Protein AF-A0A170X766-F1 (afdb_monomer)

Mean predicted aligned error: 10.43 Å

InterPro domains:
  IPR000906 ZU5 domain [PF00791] (63-139)
  IPR000906 ZU5 domain [PS51145] (58-171)
  IPR051165 Multifunctional Ankyrin Repeat Domain-Containing Protein [PTHR24123] (40-170)

pLDDT: mean 82.32, std 14.94, range [45.78, 98.25]

Organism: Triatoma infestans (NCBI:txid30076)

Foldseek 3Di:
DPPPDDDDDDDPDDPVVVVVVVVVPDPDVVVVVCVVDPDDDDDDPDDDPDDDDDDDFDKFKDWAALCWDKTADPVDRQKIKTGHHQQHHGTDIKIKTWAQDDLVVCCVPPNQPDFDWTDIDIPPFPDHTPDDMDTGTDFGDGPDPPPPPPPPDPRVPDDDDDDRDGDPPDD

Structure (mmCIF, N/CA/C/O backbone):
data_AF-A0A170X766-F1
#
_entry.id   AF-A0A170X766-F1
#
loop_
_atom_site.group_PDB
_atom_site.id
_atom_site.type_symbol
_atom_site.label_atom_id
_atom_site.label_alt_id
_atom_site.label_comp_id
_atom_site.label_asym_id
_atom_site.label_entity_id
_atom_site.label_seq_id
_atom_site.pdbx_PDB_ins_code
_atom_site.Cartn_x
_atom_site.Cartn_y
_atom_site.Cartn_z
_atom_site.occupancy
_atom_site.B_iso_or_equiv
_atom_site.auth_seq_id
_atom_site.auth_comp_id
_atom_site.auth_asym_id
_atom_site.auth_atom_id
_atom_site.pdbx_PDB_model_num
ATOM 1 N N . ASP A 1 1 ? -11.999 -9.476 24.852 1.00 59.66 1 ASP A N 1
ATOM 2 C CA . ASP A 1 1 ? -12.001 -10.336 26.057 1.00 59.66 1 ASP A CA 1
ATOM 3 C C . ASP A 1 1 ? -13.094 -11.406 26.089 1.00 59.66 1 ASP A C 1
ATOM 5 O O . ASP A 1 1 ? -13.309 -12.000 27.130 1.00 59.66 1 ASP A O 1
ATOM 9 N N . ASN A 1 2 ? -13.778 -11.687 24.970 1.00 75.75 2 ASN A N 1
ATOM 10 C CA . ASN A 1 2 ? -14.837 -12.708 24.891 1.00 75.75 2 ASN A CA 1
ATOM 11 C C . ASN A 1 2 ? -14.877 -13.442 23.528 1.00 75.75 2 ASN A C 1
ATOM 13 O O . ASN A 1 2 ? -15.880 -14.056 23.178 1.00 75.75 2 ASN A O 1
ATOM 17 N N . GLY A 1 3 ? -13.832 -13.300 22.703 1.00 80.88 3 GLY A N 1
ATOM 18 C CA . GLY A 1 3 ? -13.751 -13.909 21.368 1.00 80.88 3 GLY A CA 1
ATOM 19 C C . GLY A 1 3 ? -14.600 -13.263 20.257 1.00 80.88 3 GLY A C 1
ATOM 20 O O . GLY A 1 3 ? -14.488 -13.692 19.110 1.00 80.88 3 GLY A O 1
ATOM 21 N N . THR A 1 4 ? -15.409 -12.227 20.527 1.00 86.50 4 THR A N 1
ATOM 22 C CA . THR A 1 4 ? -16.295 -11.619 19.503 1.00 86.50 4 THR A CA 1
ATOM 23 C C . THR A 1 4 ? -15.698 -10.402 18.796 1.00 86.50 4 THR A C 1
ATOM 25 O O . THR A 1 4 ? -16.155 -10.023 17.720 1.00 86.50 4 THR A O 1
ATOM 28 N N . THR A 1 5 ? -14.686 -9.765 19.386 1.00 85.00 5 THR A N 1
ATOM 29 C CA . THR A 1 5 ? -14.006 -8.595 18.814 1.00 85.00 5 THR A CA 1
ATOM 30 C C . THR A 1 5 ? -12.501 -8.794 18.826 1.00 85.00 5 THR A C 1
ATOM 32 O O . THR A 1 5 ? -11.930 -9.068 19.881 1.00 85.00 5 THR A O 1
ATOM 35 N N . TRP A 1 6 ? -11.866 -8.580 17.677 1.00 84.94 6 TRP A N 1
ATOM 36 C CA . TRP A 1 6 ? -10.418 -8.658 17.512 1.00 84.94 6 TRP A CA 1
ATOM 37 C C . TRP A 1 6 ? -9.839 -7.255 17.352 1.00 84.94 6 TRP A C 1
ATOM 39 O O . TRP A 1 6 ? -10.371 -6.436 16.598 1.00 84.94 6 TRP A O 1
ATOM 49 N N . LYS A 1 7 ? -8.756 -6.976 18.071 1.00 84.88 7 LYS A N 1
ATOM 50 C CA . LYS A 1 7 ? -7.985 -5.734 17.975 1.00 84.88 7 LYS A CA 1
ATOM 51 C C . LYS A 1 7 ? -6.509 -6.092 17.856 1.00 84.88 7 LYS A C 1
ATOM 53 O O . LYS A 1 7 ? -6.100 -7.176 18.258 1.00 84.88 7 LYS A O 1
ATOM 58 N N . GLU A 1 8 ? -5.738 -5.195 17.260 1.00 84.31 8 GLU A N 1
ATOM 59 C CA . GLU A 1 8 ? -4.286 -5.337 17.204 1.00 84.31 8 GLU A CA 1
ATOM 60 C C . GLU A 1 8 ? -3.705 -5.198 18.613 1.00 84.31 8 GLU A C 1
ATOM 62 O O . GLU A 1 8 ? -4.111 -4.308 19.361 1.00 84.31 8 GLU A O 1
ATOM 67 N N . HIS A 1 9 ? -2.801 -6.109 18.974 1.00 85.25 9 HIS A N 1
ATOM 68 C CA . HIS A 1 9 ? -2.086 -6.070 20.245 1.00 85.25 9 HIS A CA 1
ATOM 69 C C . HIS A 1 9 ? -0.962 -5.035 20.149 1.00 85.25 9 HIS A C 1
ATOM 71 O O . HIS A 1 9 ? -0.004 -5.239 19.403 1.00 85.25 9 HIS A O 1
ATOM 77 N N . CYS A 1 10 ? -1.096 -3.926 20.876 1.00 75.00 10 CYS A N 1
ATOM 78 C CA . CYS A 1 10 ? -0.093 -2.866 20.949 1.00 75.00 10 CYS A CA 1
ATOM 79 C C . CYS A 1 10 ? 0.483 -2.808 22.364 1.00 75.00 10 CYS A C 1
ATOM 81 O O . CYS A 1 10 ? -0.270 -2.715 23.329 1.00 75.00 10 CYS A O 1
ATOM 83 N N . LEU A 1 11 ? 1.809 -2.808 22.476 1.00 73.81 11 LEU A N 1
ATOM 84 C CA . LEU A 1 11 ? 2.491 -2.436 23.712 1.00 73.81 11 LEU A CA 1
ATOM 85 C C . LEU A 1 11 ? 2.699 -0.924 23.713 1.00 73.81 11 LEU A C 1
ATOM 87 O O . LEU A 1 11 ? 3.259 -0.386 22.759 1.00 73.81 11 LEU A O 1
ATOM 91 N N . GLU A 1 12 ? 2.257 -0.247 24.770 1.00 65.50 12 GLU A N 1
ATOM 92 C CA . GLU A 1 12 ? 2.516 1.190 24.944 1.00 65.50 12 GLU A CA 1
ATOM 93 C C . GLU A 1 12 ? 3.942 1.479 25.449 1.00 65.50 12 GLU A C 1
ATOM 95 O O . GLU A 1 12 ? 4.387 2.625 25.448 1.00 65.50 12 GLU A O 1
ATOM 100 N N . GLU A 1 13 ? 4.689 0.447 25.848 1.00 64.81 13 GLU A N 1
ATOM 101 C CA . GLU A 1 13 ? 6.069 0.591 26.304 1.00 64.81 13 GLU A CA 1
ATOM 102 C C . GLU A 1 13 ? 7.047 0.824 25.145 1.00 64.81 13 GLU A C 1
ATOM 104 O O . GLU A 1 13 ? 6.920 0.268 24.052 1.00 64.81 13 GLU A O 1
ATOM 109 N N . SER A 1 14 ? 8.073 1.643 25.394 1.00 62.59 14 SER A N 1
ATOM 110 C CA . SER A 1 14 ? 9.121 1.898 24.404 1.00 62.59 14 SER A CA 1
ATOM 111 C C . SER A 1 14 ? 9.835 0.599 24.007 1.00 62.59 14 SER A C 1
ATOM 113 O O . SER A 1 14 ? 10.118 -0.242 24.861 1.00 62.59 14 SER A O 1
ATOM 115 N N . GLN A 1 15 ? 10.200 0.462 22.726 1.00 65.38 15 GLN A N 1
ATOM 116 C CA . GL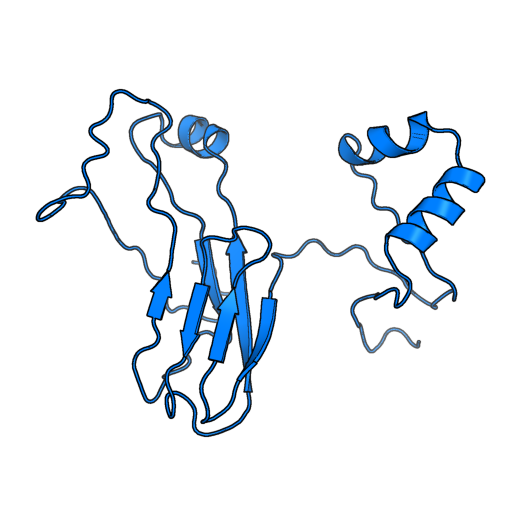N A 1 15 ? 10.957 -0.699 22.230 1.00 65.38 15 GLN A CA 1
ATOM 117 C C . GLN A 1 15 ? 12.222 -0.972 23.064 1.00 65.38 15 GLN A C 1
ATOM 119 O O . GLN A 1 15 ? 12.563 -2.126 23.300 1.00 65.38 15 GLN A O 1
ATOM 124 N N . ASN A 1 16 ? 12.852 0.081 23.593 1.00 63.41 16 ASN A N 1
ATOM 125 C CA . ASN A 1 16 ? 14.027 -0.012 24.459 1.00 63.41 16 ASN A CA 1
ATOM 126 C C . ASN A 1 16 ? 13.726 -0.666 25.820 1.00 63.41 16 ASN A C 1
ATOM 128 O O . ASN A 1 16 ? 14.537 -1.449 26.309 1.00 63.41 16 ASN A O 1
ATOM 132 N N . ALA A 1 17 ? 12.574 -0.371 26.432 1.00 68.44 17 ALA A N 1
ATOM 133 C CA . ALA A 1 17 ? 12.167 -0.976 27.704 1.00 68.44 17 ALA A CA 1
ATOM 134 C C . ALA A 1 17 ? 11.871 -2.471 27.531 1.00 68.44 17 ALA A C 1
ATOM 136 O O . ALA A 1 17 ? 12.361 -3.301 28.299 1.00 68.44 17 ALA A O 1
ATOM 137 N N . VAL A 1 18 ? 11.167 -2.814 26.448 1.00 71.62 18 VAL A N 1
ATOM 138 C CA . VAL A 1 18 ? 10.902 -4.203 26.065 1.00 71.62 18 VAL A CA 1
ATOM 139 C C . VAL A 1 18 ? 12.214 -4.950 25.828 1.00 71.62 18 VAL A C 1
ATOM 141 O O . VAL A 1 18 ? 12.403 -6.036 26.367 1.00 71.62 18 VAL A O 1
ATOM 144 N N . GLN A 1 19 ? 13.153 -4.355 25.088 1.00 70.12 19 GLN A N 1
ATOM 145 C CA . GLN A 1 19 ? 14.451 -4.966 24.799 1.00 70.12 19 GLN A CA 1
ATOM 146 C C . GLN A 1 19 ? 15.308 -5.160 26.059 1.00 70.12 19 GLN A C 1
ATOM 148 O O . GLN A 1 19 ? 15.986 -6.175 26.181 1.00 70.12 19 GLN A O 1
ATOM 153 N N . HIS A 1 20 ? 15.226 -4.256 27.038 1.00 71.88 20 HIS A N 1
ATOM 154 C CA . HIS A 1 20 ? 15.921 -4.403 28.318 1.00 71.88 20 HIS A CA 1
ATOM 155 C C . HIS A 1 20 ? 15.375 -5.569 29.166 1.00 71.88 20 HIS A C 1
ATOM 157 O O . HIS A 1 20 ? 16.155 -6.360 29.693 1.00 71.88 20 HIS A O 1
ATOM 163 N N . ILE A 1 21 ? 14.048 -5.716 29.277 1.00 73.69 21 ILE A N 1
ATOM 164 C CA . ILE A 1 21 ? 13.412 -6.843 29.996 1.00 73.69 21 ILE A CA 1
ATOM 165 C C . ILE A 1 21 ? 13.759 -8.173 29.323 1.00 73.69 21 ILE A C 1
ATOM 167 O O . ILE A 1 21 ? 14.057 -9.176 29.974 1.00 73.69 21 ILE A O 1
ATOM 171 N N . LEU A 1 22 ? 13.727 -8.160 27.996 1.00 71.75 22 LEU A N 1
ATOM 172 C CA . LEU A 1 22 ? 14.037 -9.296 27.156 1.00 71.75 22 LEU A CA 1
ATOM 173 C C . LEU A 1 22 ? 15.502 -9.739 27.319 1.00 71.75 22 LEU A C 1
ATOM 175 O O . LEU A 1 22 ? 15.732 -10.917 27.574 1.00 71.75 22 LEU A O 1
ATOM 179 N N . ASN A 1 23 ? 16.461 -8.811 27.282 1.00 71.44 23 ASN A N 1
ATOM 180 C CA . ASN A 1 23 ? 17.882 -9.107 27.509 1.00 71.44 23 ASN A CA 1
ATOM 181 C C . ASN A 1 23 ? 18.180 -9.603 28.934 1.00 71.44 23 ASN A C 1
ATOM 183 O O . ASN A 1 23 ? 19.187 -10.267 29.149 1.00 71.44 23 ASN A O 1
ATOM 187 N N . TYR A 1 24 ? 17.333 -9.273 29.914 1.00 68.69 24 TYR A N 1
ATOM 188 C CA . TYR A 1 24 ? 17.453 -9.799 31.277 1.00 68.69 24 TYR A CA 1
ATOM 189 C C . TYR A 1 24 ? 16.902 -11.228 31.409 1.00 68.69 24 TYR A C 1
ATOM 191 O O . TYR A 1 24 ? 17.326 -11.974 32.286 1.00 68.69 24 TYR A O 1
ATOM 199 N N . SER A 1 25 ? 15.943 -11.604 30.558 1.00 69.56 25 SER A N 1
ATOM 200 C CA . SER A 1 25 ? 15.184 -12.857 30.685 1.00 69.56 25 SER A CA 1
ATOM 201 C C . SER A 1 25 ? 15.670 -13.982 29.762 1.00 69.56 25 SER A C 1
ATOM 203 O O . SER A 1 25 ? 15.305 -15.132 29.988 1.00 69.56 25 SER A O 1
ATOM 205 N N . PHE A 1 26 ? 16.458 -13.671 28.729 1.00 65.69 26 PHE A N 1
ATOM 206 C CA . PHE A 1 26 ? 16.933 -14.624 27.720 1.00 65.69 26 PHE A CA 1
ATOM 207 C C . PHE A 1 26 ? 18.423 -14.390 27.426 1.00 65.69 26 PHE A C 1
ATOM 209 O O . PHE A 1 26 ? 18.865 -13.242 27.354 1.00 65.69 26 PHE A O 1
ATOM 216 N N . GLU A 1 27 ? 19.193 -15.466 27.245 1.00 63.03 27 GLU A N 1
ATOM 217 C CA . GLU A 1 27 ? 20.610 -15.386 26.867 1.00 63.03 27 GLU A CA 1
ATOM 218 C C . GLU A 1 27 ? 20.755 -14.981 25.385 1.00 63.03 27 GLU A C 1
ATOM 220 O O . GLU A 1 27 ? 19.914 -15.307 24.550 1.00 63.03 27 GLU A O 1
ATOM 225 N N . GLY A 1 28 ? 21.799 -14.206 25.069 1.00 56.72 28 GLY A N 1
ATOM 226 C CA . GLY A 1 28 ? 21.881 -13.346 23.877 1.00 56.72 28 GLY A CA 1
ATOM 227 C C . GLY A 1 28 ? 21.704 -14.006 22.502 1.00 56.72 28 GLY A C 1
ATOM 228 O O . GLY A 1 28 ? 21.309 -13.308 21.570 1.00 56.72 28 GLY A O 1
ATOM 229 N N . ASP A 1 29 ? 21.920 -15.316 22.372 1.00 56.22 29 ASP A N 1
ATOM 230 C CA . ASP A 1 29 ? 21.812 -16.025 21.087 1.00 56.22 29 ASP A CA 1
ATOM 231 C C . ASP A 1 29 ? 20.355 -16.381 20.700 1.00 56.22 29 ASP A C 1
ATOM 233 O O . ASP A 1 29 ? 20.043 -16.495 19.513 1.00 56.22 29 ASP A O 1
ATOM 237 N N . ASP A 1 30 ? 19.411 -16.429 21.653 1.00 56.62 30 ASP A N 1
ATOM 238 C CA . ASP A 1 30 ? 17.985 -16.745 21.396 1.00 56.62 30 ASP A CA 1
ATOM 239 C C . ASP A 1 30 ? 17.214 -15.613 20.671 1.00 56.62 30 ASP A C 1
ATOM 241 O O . ASP A 1 30 ? 16.049 -15.765 20.272 1.00 56.62 30 ASP A O 1
ATOM 245 N N . PHE A 1 31 ? 17.817 -14.427 20.534 1.00 54.97 31 PHE A N 1
ATOM 246 C CA . PHE A 1 31 ? 17.191 -13.259 19.899 1.00 54.97 31 PHE A CA 1
ATOM 247 C C . PHE A 1 31 ? 17.351 -13.227 18.385 1.00 54.97 31 PHE A C 1
ATOM 249 O O . PHE A 1 31 ? 16.398 -12.883 17.676 1.00 54.97 31 PHE A O 1
ATOM 256 N N . ASP A 1 32 ? 18.530 -13.591 17.891 1.00 53.31 32 ASP A N 1
ATOM 257 C CA . ASP A 1 32 ? 18.840 -13.517 16.465 1.00 53.31 32 ASP A CA 1
ATOM 258 C C . ASP A 1 32 ? 18.288 -14.731 15.697 1.00 53.31 32 ASP A C 1
ATOM 260 O O . ASP A 1 32 ? 17.873 -14.594 14.541 1.00 53.31 32 ASP A O 1
ATOM 264 N N . GLU A 1 33 ? 18.128 -15.888 16.353 1.00 49.53 33 GLU A N 1
ATOM 265 C CA . GLU A 1 33 ? 17.515 -17.088 15.755 1.00 49.53 33 GLU A CA 1
ATOM 266 C C . GLU A 1 33 ? 16.007 -16.949 15.466 1.00 49.53 33 GLU A C 1
ATOM 268 O O . GLU A 1 33 ? 15.453 -17.642 14.605 1.00 49.53 33 GLU A O 1
ATOM 273 N N . ALA A 1 34 ? 15.313 -16.017 16.126 1.00 52.06 34 ALA A N 1
ATOM 274 C CA . ALA A 1 34 ? 13.888 -15.785 15.886 1.00 52.06 34 ALA A CA 1
ATOM 275 C C . ALA A 1 34 ? 13.600 -15.194 14.490 1.00 52.06 34 ALA A C 1
ATOM 277 O O . ALA A 1 34 ? 12.479 -15.317 13.999 1.00 52.06 34 ALA A O 1
ATOM 278 N N . HIS A 1 35 ? 14.592 -14.577 13.835 1.00 49.59 35 HIS A N 1
ATOM 279 C CA . HIS A 1 35 ? 14.436 -14.014 12.488 1.00 49.59 35 HIS A CA 1
ATOM 280 C C . HIS A 1 35 ? 14.613 -15.054 11.369 1.00 49.59 35 HIS A C 1
ATOM 282 O O . HIS A 1 35 ? 14.204 -14.802 10.233 1.00 49.59 35 HIS A O 1
ATOM 288 N N . THR A 1 36 ? 15.198 -16.218 11.668 1.00 56.31 36 THR A N 1
ATOM 289 C CA . THR A 1 36 ? 15.440 -17.300 10.696 1.00 56.31 36 THR A CA 1
ATOM 290 C C . THR A 1 36 ? 14.428 -18.439 10.831 1.00 56.31 36 THR A C 1
ATOM 292 O O . THR A 1 36 ? 14.073 -19.071 9.832 1.00 56.31 36 THR A O 1
ATOM 295 N N . ASN A 1 37 ? 13.887 -18.656 12.032 1.00 58.59 37 ASN A N 1
ATOM 296 C CA . ASN A 1 37 ? 12.826 -19.625 12.277 1.00 58.59 37 ASN A CA 1
ATOM 297 C C . ASN A 1 37 ? 11.441 -18.971 12.184 1.00 58.59 37 ASN A C 1
ATOM 299 O O . ASN A 1 37 ? 11.263 -17.798 12.482 1.00 58.59 37 ASN A O 1
ATOM 303 N N . ARG A 1 38 ? 10.422 -19.733 11.761 1.00 73.38 38 ARG A N 1
ATOM 304 C CA . ARG A 1 38 ? 9.007 -19.305 11.659 1.00 73.38 38 ARG A CA 1
ATOM 305 C C . ARG A 1 38 ? 8.368 -19.085 13.044 1.00 73.38 38 ARG A C 1
ATOM 307 O O . ARG A 1 38 ? 7.315 -19.643 13.342 1.00 73.38 38 ARG A O 1
ATOM 314 N N . VAL A 1 39 ? 9.030 -18.317 13.900 1.00 80.44 39 VAL A N 1
ATOM 315 C CA . VAL A 1 39 ? 8.687 -18.048 15.292 1.00 80.44 39 VAL A CA 1
ATOM 316 C C . VAL A 1 39 ? 8.197 -16.607 15.380 1.00 80.44 39 VAL A C 1
ATOM 318 O O . VAL A 1 39 ? 8.788 -15.692 14.820 1.00 80.44 39 VAL A O 1
ATOM 321 N N . THR A 1 40 ? 7.077 -16.387 16.063 1.00 80.12 40 THR A N 1
ATOM 322 C CA . THR A 1 40 ? 6.559 -15.045 16.358 1.00 80.12 40 THR A CA 1
ATOM 323 C C . THR A 1 40 ? 6.529 -14.869 17.864 1.00 80.12 40 THR A C 1
ATOM 325 O O . THR A 1 40 ? 5.899 -15.659 18.565 1.00 80.12 40 THR A O 1
ATOM 328 N N . ARG A 1 41 ? 7.206 -13.834 18.363 1.00 81.62 41 ARG A N 1
ATOM 329 C CA . ARG A 1 41 ? 7.240 -13.504 19.789 1.00 81.62 41 ARG A CA 1
ATOM 330 C C . ARG A 1 41 ? 6.142 -12.494 20.113 1.00 81.62 41 ARG A C 1
ATOM 332 O O . ARG A 1 41 ? 6.048 -11.458 19.463 1.00 81.62 41 ARG A O 1
ATOM 339 N N . ILE A 1 42 ? 5.336 -12.791 21.129 1.00 84.12 42 ILE A N 1
ATOM 340 C CA . ILE A 1 42 ? 4.326 -11.878 21.671 1.00 84.12 42 ILE A CA 1
ATOM 341 C C . ILE A 1 42 ? 4.779 -11.487 23.073 1.00 84.12 42 ILE A C 1
ATOM 343 O O . ILE A 1 42 ? 4.994 -12.353 23.915 1.00 84.12 42 ILE A O 1
ATOM 347 N N . VAL A 1 43 ? 4.929 -10.188 23.312 1.00 83.25 43 VAL A N 1
ATOM 348 C CA . VAL A 1 43 ? 5.211 -9.626 24.637 1.00 83.25 43 VAL A CA 1
ATOM 349 C C . VAL A 1 43 ? 3.931 -8.943 25.120 1.00 83.25 43 VAL A C 1
ATOM 351 O O . VAL A 1 43 ? 3.291 -8.221 24.356 1.00 83.25 43 VAL A O 1
ATOM 354 N N . THR A 1 44 ? 3.506 -9.212 26.352 1.00 85.50 44 THR A N 1
ATOM 355 C CA . THR A 1 44 ? 2.264 -8.676 26.925 1.00 85.50 44 THR A CA 1
ATOM 356 C C . THR A 1 44 ? 2.389 -8.559 28.441 1.00 85.50 44 THR A C 1
ATOM 358 O O . THR A 1 44 ? 3.038 -9.395 29.065 1.00 85.50 44 THR A O 1
ATOM 361 N N . THR A 1 45 ? 1.778 -7.529 29.025 1.00 85.31 45 THR A N 1
ATOM 362 C CA . THR A 1 45 ? 1.692 -7.325 30.483 1.00 85.31 45 THR A CA 1
ATOM 363 C C . THR A 1 45 ? 0.430 -7.946 31.086 1.00 85.31 45 THR A C 1
ATOM 365 O O . THR A 1 45 ? 0.368 -8.175 32.290 1.00 85.31 45 THR A O 1
ATOM 368 N N . GLU A 1 46 ? -0.559 -8.265 30.248 1.00 85.69 46 GLU A N 1
ATOM 369 C CA . GLU A 1 46 ? -1.827 -8.889 30.627 1.00 85.69 46 GLU A CA 1
ATOM 370 C C . GLU A 1 46 ? -2.067 -10.137 29.769 1.00 85.69 46 GLU A C 1
ATOM 372 O O . GLU A 1 46 ? -1.688 -10.170 28.596 1.00 85.69 46 GLU A O 1
ATOM 377 N N . LEU A 1 47 ? -2.689 -11.175 30.337 1.00 86.62 47 LEU A N 1
ATOM 378 C CA . LEU A 1 47 ? -3.000 -12.413 29.618 1.00 86.62 47 LEU A CA 1
ATOM 379 C C . LEU A 1 47 ? -4.430 -12.351 29.049 1.00 86.62 47 LEU A C 1
ATOM 381 O O . LEU A 1 47 ? -5.386 -12.558 29.801 1.00 86.62 47 LEU A O 1
ATOM 385 N N . PRO A 1 48 ? -4.621 -12.086 27.742 1.00 88.25 48 PRO A N 1
ATOM 386 C CA . PRO A 1 48 ? -5.951 -12.092 27.148 1.00 88.25 48 PRO A CA 1
ATOM 387 C C . PRO A 1 48 ? -6.477 -13.524 27.004 1.00 88.25 48 PRO A C 1
ATOM 389 O O . PRO A 1 48 ? -5.718 -14.489 26.930 1.00 88.25 48 PRO A O 1
ATOM 392 N N . GLN A 1 49 ? -7.797 -13.660 26.867 1.00 89.81 49 GLN A N 1
ATOM 393 C CA . GLN A 1 49 ? -8.437 -14.964 26.660 1.00 89.81 49 GLN A CA 1
ATOM 394 C C . GLN A 1 49 ? -7.982 -15.661 25.361 1.00 89.81 49 GLN A C 1
ATOM 396 O O . GLN A 1 49 ? -7.935 -16.886 25.303 1.00 89.81 49 GLN A O 1
ATOM 401 N N . TYR A 1 50 ? -7.658 -14.888 24.317 1.00 90.88 50 TYR A N 1
ATOM 402 C CA . TYR A 1 50 ? -7.201 -15.401 23.026 1.00 90.88 50 TYR A CA 1
ATOM 403 C C . TYR A 1 50 ? -6.108 -14.507 22.440 1.00 90.88 50 TYR A C 1
ATOM 405 O O . TYR A 1 50 ? -6.198 -13.281 22.502 1.00 90.88 50 TYR A O 1
ATOM 413 N N . LEU A 1 51 ? -5.126 -15.135 21.797 1.00 91.75 51 LEU A N 1
ATOM 414 C CA . LEU A 1 51 ? -4.133 -14.493 20.938 1.00 91.75 51 LEU A CA 1
ATOM 415 C C . LEU A 1 51 ? -4.167 -15.162 19.565 1.00 91.75 51 LEU A C 1
ATOM 417 O O . LEU A 1 51 ? -4.403 -16.365 19.457 1.00 91.75 51 LEU A O 1
ATOM 421 N N . ALA A 1 52 ? -3.918 -14.386 18.514 1.00 90.81 52 ALA A N 1
ATOM 422 C CA . ALA A 1 52 ? -3.790 -14.901 17.158 1.00 90.81 52 ALA A CA 1
ATOM 423 C C . ALA A 1 52 ? -2.640 -14.199 16.439 1.00 90.81 52 ALA A C 1
ATOM 425 O O . ALA A 1 52 ? -2.553 -12.971 16.439 1.00 90.81 52 ALA A O 1
ATOM 426 N N . VAL A 1 53 ? -1.785 -14.984 15.785 1.00 89.25 53 VAL A N 1
ATOM 427 C CA . VAL A 1 53 ? -0.787 -14.466 14.846 1.00 89.25 53 VAL A CA 1
ATOM 428 C C . VAL A 1 53 ? -1.431 -14.422 13.467 1.00 89.25 53 VAL A C 1
ATOM 430 O O . VAL A 1 53 ? -1.823 -15.452 12.920 1.00 89.25 53 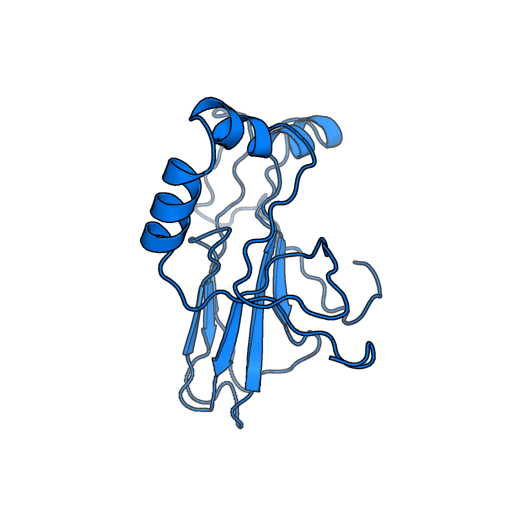VAL A O 1
ATOM 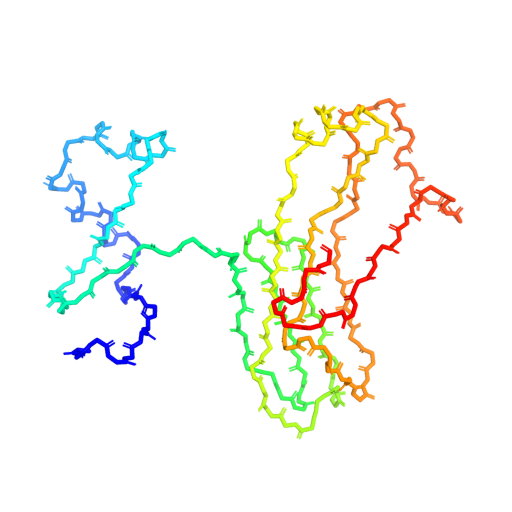433 N N . VAL A 1 54 ? -1.563 -13.220 12.908 1.00 87.44 54 VAL A N 1
ATOM 434 C CA . VAL A 1 54 ? -2.216 -12.995 11.614 1.00 87.44 54 VAL A CA 1
ATOM 435 C C . VAL A 1 54 ? -1.205 -12.413 10.638 1.00 87.44 54 VAL A C 1
ATOM 437 O O . VAL A 1 54 ? -0.678 -11.325 10.8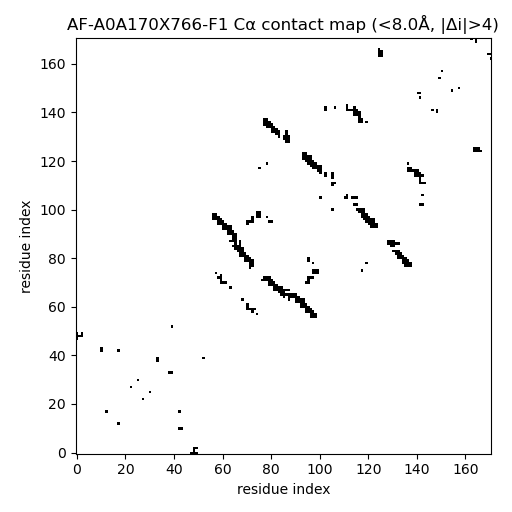55 1.00 87.44 54 VAL A O 1
ATOM 440 N N . SER A 1 55 ? -0.966 -13.113 9.529 1.00 83.25 55 SER A N 1
ATOM 441 C CA . SER A 1 55 ? -0.201 -12.557 8.414 1.00 83.25 55 SER A CA 1
ATOM 442 C C . SER A 1 55 ? -1.116 -11.691 7.550 1.00 83.25 55 SER A C 1
ATOM 444 O O . SER A 1 55 ? -2.127 -12.161 7.026 1.00 83.25 55 SER A O 1
ATOM 446 N N . ARG A 1 56 ? -0.772 -10.410 7.417 1.00 82.06 56 ARG A N 1
ATOM 447 C CA . ARG A 1 56 ? -1.446 -9.451 6.536 1.00 82.06 56 ARG A CA 1
ATOM 448 C C . ARG A 1 56 ? -0.429 -8.468 5.978 1.00 82.06 56 ARG A C 1
ATOM 450 O O . ARG A 1 56 ? 0.620 -8.252 6.581 1.00 82.06 56 ARG A O 1
ATOM 457 N N . LEU A 1 57 ? -0.757 -7.833 4.856 1.00 80.19 57 LEU A N 1
ATOM 458 C CA . LEU A 1 57 ? 0.022 -6.687 4.396 1.00 80.19 57 LEU A CA 1
ATOM 459 C C . LEU A 1 57 ? -0.088 -5.559 5.421 1.00 80.19 57 LEU A C 1
ATOM 461 O O . LEU A 1 57 ? -1.180 -5.252 5.910 1.00 80.19 57 LEU A O 1
ATOM 465 N N . ARG A 1 58 ? 1.056 -4.955 5.753 1.00 82.88 58 ARG A N 1
ATOM 466 C CA . ARG A 1 58 ? 1.094 -3.786 6.627 1.00 82.88 58 ARG A CA 1
ATOM 467 C C . ARG A 1 58 ? 0.319 -2.651 5.965 1.00 82.88 58 ARG A C 1
ATOM 469 O O . ARG A 1 58 ? 0.469 -2.403 4.770 1.00 82.88 58 ARG A O 1
ATOM 476 N N . GLN A 1 59 ? -0.517 -1.989 6.756 1.00 89.69 59 GLN A N 1
ATOM 477 C CA . GLN A 1 59 ? -1.339 -0.878 6.306 1.00 89.69 59 GLN A CA 1
ATOM 478 C C . GLN A 1 59 ? -1.116 0.321 7.219 1.00 89.69 59 GLN A C 1
ATOM 480 O O . GLN A 1 59 ? -1.483 0.293 8.393 1.00 89.69 59 GLN A O 1
ATOM 485 N N . GLU A 1 60 ? -0.552 1.390 6.670 1.00 93.25 60 GLU A N 1
ATOM 486 C CA . GLU A 1 60 ? -0.451 2.673 7.349 1.00 93.25 60 GLU A CA 1
ATOM 487 C C . GLU A 1 60 ? -1.801 3.396 7.297 1.00 93.25 60 GLU A C 1
ATOM 489 O O . GLU A 1 60 ? -2.248 3.825 6.234 1.00 93.25 60 GLU A O 1
ATOM 494 N N . VAL A 1 61 ? -2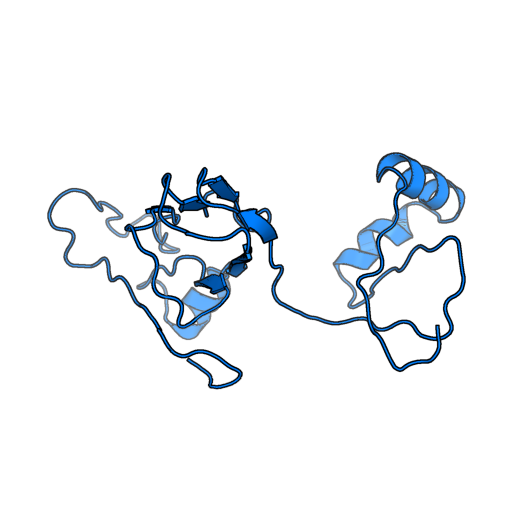.472 3.523 8.447 1.00 93.88 61 VAL A N 1
ATOM 495 C CA . VAL A 1 61 ? -3.809 4.130 8.546 1.00 93.88 61 VAL A CA 1
ATOM 496 C C . VAL A 1 61 ? -3.740 5.500 9.202 1.00 93.88 61 VAL A C 1
ATOM 498 O O . VAL A 1 61 ? -3.344 5.612 10.357 1.00 93.88 61 VAL A O 1
ATOM 501 N N . HIS A 1 62 ? -4.208 6.525 8.492 1.00 94.56 62 HIS A N 1
ATOM 502 C CA . HIS A 1 62 ? -4.314 7.895 8.997 1.00 94.56 62 HIS A CA 1
ATOM 503 C C . HIS A 1 62 ? -5.743 8.416 8.853 1.00 94.56 62 HIS A C 1
ATOM 505 O O . HIS A 1 62 ? -6.473 8.039 7.935 1.00 94.56 62 HIS A O 1
ATOM 511 N N . VAL A 1 63 ? -6.159 9.289 9.771 1.00 97.12 63 VAL A N 1
ATOM 512 C CA . VAL A 1 63 ? -7.423 10.022 9.642 1.00 97.12 63 VAL A CA 1
ATOM 513 C C . VAL A 1 63 ? -7.141 11.316 8.887 1.00 97.12 63 VAL A C 1
ATOM 515 O O . VAL A 1 63 ? -6.413 12.161 9.394 1.00 97.12 63 VAL A O 1
ATOM 518 N N . ILE A 1 64 ? -7.715 11.464 7.692 1.00 97.50 64 ILE A N 1
ATOM 519 C CA . ILE A 1 64 ? -7.524 12.635 6.821 1.00 97.50 64 ILE A CA 1
ATOM 520 C C . ILE A 1 64 ? -8.874 13.304 6.585 1.00 97.50 64 ILE A C 1
ATOM 522 O O . ILE A 1 64 ? -9.855 12.619 6.275 1.00 97.50 64 ILE A O 1
ATOM 526 N N . GLY A 1 65 ? -8.937 14.626 6.739 1.00 97.38 65 GLY A N 1
ATOM 527 C CA . GLY A 1 65 ? -10.124 15.438 6.488 1.00 97.38 65 GLY A CA 1
ATOM 528 C C . GLY A 1 65 ? -9.999 16.410 5.312 1.00 97.38 65 GLY A C 1
ATOM 529 O O . GLY A 1 65 ? -9.136 16.252 4.445 1.00 97.38 65 GLY A O 1
ATOM 530 N N . PRO A 1 66 ? -10.894 17.415 5.256 1.00 97.88 66 PRO A N 1
ATOM 531 C CA . PRO A 1 66 ? -10.873 18.466 4.236 1.00 97.88 66 PRO A CA 1
ATOM 532 C C . PRO A 1 66 ? -9.581 19.282 4.188 1.00 97.88 66 PRO A C 1
ATOM 534 O O . PRO A 1 66 ? -9.242 19.818 3.137 1.00 97.88 66 PRO A O 1
ATOM 537 N N . GLU A 1 67 ? -8.834 19.343 5.286 1.00 98.00 67 GLU A N 1
ATOM 538 C CA . GLU A 1 67 ? -7.515 19.971 5.363 1.00 98.00 67 GLU A CA 1
ATOM 539 C C . GLU A 1 67 ? -6.461 19.297 4.465 1.00 98.00 67 GLU A C 1
ATOM 541 O O . GLU A 1 67 ? -5.465 19.924 4.110 1.00 98.00 67 GLU A O 1
ATOM 546 N N . GLY A 1 68 ? -6.707 18.057 4.029 1.00 97.88 68 GLY A N 1
ATOM 547 C CA . GLY A 1 68 ? -5.730 17.253 3.306 1.00 97.88 68 GLY A CA 1
ATOM 548 C C . GLY A 1 68 ? -4.749 16.565 4.253 1.00 97.88 68 GLY A C 1
ATOM 549 O O . GLY A 1 68 ? -4.949 16.512 5.464 1.00 97.88 68 GLY A O 1
ATOM 550 N N . GLY A 1 69 ? -3.699 15.974 3.702 1.00 97.44 69 GLY A N 1
ATOM 551 C CA . GLY A 1 69 ? -2.721 15.250 4.503 1.00 97.44 69 GLY A CA 1
ATOM 552 C C . GLY A 1 69 ? -1.799 14.380 3.672 1.00 97.44 69 GLY A C 1
ATOM 553 O O . GLY A 1 69 ? -1.939 14.270 2.453 1.00 97.44 69 GLY A O 1
ATOM 554 N N . VAL A 1 70 ? -0.852 13.750 4.354 1.00 97.38 70 VAL A N 1
ATOM 555 C CA . VAL A 1 70 ? 0.151 12.882 3.744 1.00 97.38 70 VAL A CA 1
ATOM 556 C C . VAL A 1 70 ? 0.161 11.553 4.481 1.00 97.38 70 VAL A C 1
ATOM 558 O O . VAL A 1 70 ? 0.121 11.521 5.709 1.00 97.38 70 VAL A O 1
ATOM 561 N N . VAL A 1 71 ? 0.224 10.460 3.727 1.00 96.75 71 VAL A N 1
ATOM 562 C CA . VAL A 1 71 ? 0.436 9.110 4.254 1.00 96.75 71 VAL A CA 1
ATOM 563 C C . VAL A 1 71 ? 1.685 8.550 3.600 1.00 96.75 71 VAL A C 1
ATOM 565 O O . VAL A 1 71 ? 1.754 8.499 2.376 1.00 96.75 71 VAL A O 1
ATOM 568 N N . SER A 1 72 ? 2.659 8.127 4.399 1.00 96.25 72 SER A N 1
ATOM 569 C CA . SER A 1 72 ? 3.897 7.503 3.918 1.00 96.25 72 SER A CA 1
ATOM 570 C C . SER A 1 72 ? 3.958 6.057 4.392 1.00 96.25 72 SER A C 1
ATOM 572 O O . SER A 1 72 ? 3.527 5.769 5.511 1.00 96.25 72 SER A O 1
ATOM 574 N N . SER A 1 73 ? 4.491 5.153 3.569 1.00 94.50 73 SER A N 1
ATOM 575 C CA . SER A 1 73 ? 4.671 3.763 3.987 1.00 94.50 73 SER A CA 1
ATOM 576 C C . SER A 1 73 ? 5.948 3.584 4.803 1.00 94.50 73 SER A C 1
ATOM 578 O O . SER A 1 73 ? 6.993 4.140 4.474 1.00 94.50 73 SER A O 1
ATOM 580 N N . THR A 1 74 ? 5.882 2.772 5.854 1.00 91.19 74 THR A N 1
ATOM 581 C CA . THR A 1 74 ? 7.056 2.408 6.664 1.00 91.19 74 THR A CA 1
ATOM 582 C C . THR A 1 74 ? 7.831 1.238 6.059 1.00 91.19 74 THR A C 1
ATOM 584 O O . THR A 1 74 ? 9.041 1.152 6.237 1.00 91.19 74 THR A O 1
ATOM 587 N N . ALA A 1 75 ? 7.153 0.358 5.311 1.00 89.44 75 ALA A N 1
ATOM 588 C CA . ALA A 1 75 ? 7.784 -0.773 4.629 1.00 89.44 75 ALA A CA 1
ATOM 589 C C . ALA A 1 75 ? 8.584 -0.336 3.390 1.00 89.44 75 ALA A C 1
ATOM 591 O O . ALA A 1 75 ? 9.604 -0.940 3.066 1.00 89.44 75 ALA A O 1
ATOM 592 N N . VAL A 1 76 ? 8.130 0.720 2.703 1.00 93.88 76 VAL A N 1
ATOM 593 C CA . VAL A 1 76 ? 8.841 1.343 1.578 1.00 93.88 76 VAL A CA 1
ATOM 594 C C . VAL A 1 76 ? 8.777 2.870 1.725 1.00 93.88 76 VAL A C 1
ATOM 596 O O . VAL A 1 76 ? 7.811 3.474 1.259 1.00 93.88 76 VAL A O 1
ATOM 599 N N . PRO A 1 77 ? 9.797 3.524 2.315 1.00 93.19 77 PRO A N 1
ATOM 600 C CA . PRO A 1 77 ? 9.757 4.958 2.645 1.00 93.19 77 PRO A CA 1
ATOM 601 C C . PRO A 1 77 ? 9.547 5.912 1.460 1.00 93.19 77 PRO A C 1
ATOM 603 O O . PRO A 1 77 ? 9.089 7.036 1.639 1.00 93.19 77 PRO A O 1
ATOM 606 N N . GLN A 1 78 ? 9.873 5.474 0.240 1.00 94.88 78 GLN A N 1
ATOM 607 C CA . GLN A 1 78 ? 9.652 6.246 -0.989 1.00 94.88 78 GLN A CA 1
ATOM 608 C C . GLN A 1 78 ? 8.180 6.262 -1.430 1.00 94.88 78 GLN A C 1
ATOM 610 O O . GLN A 1 78 ? 7.812 7.064 -2.287 1.00 94.88 78 GLN A O 1
ATOM 615 N N . VAL A 1 79 ? 7.346 5.367 -0.885 1.00 97.69 79 VAL A N 1
ATOM 616 C CA . VAL A 1 79 ? 5.922 5.294 -1.211 1.00 97.69 79 VAL A CA 1
ATOM 617 C C . VAL A 1 79 ? 5.142 6.279 -0.350 1.00 97.69 79 VAL A C 1
ATOM 619 O O . VAL A 1 79 ? 5.143 6.188 0.879 1.00 97.69 79 VAL A O 1
ATOM 622 N N . GLN A 1 80 ? 4.435 7.195 -1.008 1.00 97.62 80 GLN A N 1
ATOM 623 C CA . GLN A 1 80 ? 3.660 8.242 -0.348 1.00 97.62 80 GLN A CA 1
ATOM 624 C C . GLN A 1 80 ? 2.370 8.549 -1.109 1.00 97.62 80 GLN A C 1
ATOM 626 O O . GLN A 1 80 ? 2.343 8.530 -2.338 1.00 97.62 80 GLN A O 1
ATOM 631 N N . ALA A 1 81 ? 1.314 8.880 -0.370 1.00 97.88 81 ALA A N 1
ATOM 632 C CA . ALA A 1 81 ? 0.070 9.428 -0.888 1.00 97.88 81 ALA A CA 1
ATOM 633 C C . ALA A 1 81 ? -0.185 10.819 -0.295 1.00 97.88 81 ALA A C 1
ATOM 635 O O . ALA A 1 81 ? -0.215 10.982 0.926 1.00 97.88 81 ALA A O 1
ATOM 636 N N . ILE A 1 82 ? -0.390 11.815 -1.156 1.00 98.19 82 ILE A N 1
ATOM 637 C CA . ILE A 1 82 ? -0.672 13.202 -0.776 1.00 98.19 82 ILE A CA 1
ATOM 638 C C . ILE A 1 82 ? -2.107 13.541 -1.169 1.00 98.19 82 ILE A C 1
ATOM 640 O O . ILE A 1 82 ? -2.494 13.464 -2.338 1.00 98.19 82 ILE A O 1
ATOM 644 N N . PHE A 1 83 ? -2.883 13.959 -0.176 1.00 98.25 83 PHE A N 1
ATOM 645 C CA . PHE A 1 83 ? -4.256 14.419 -0.311 1.00 98.25 83 PHE A CA 1
ATOM 646 C C . PHE A 1 83 ? -4.255 15.945 -0.233 1.00 98.25 83 PHE A C 1
ATOM 648 O O . PHE A 1 83 ? -3.990 16.487 0.842 1.00 98.25 83 PHE A O 1
ATOM 655 N N . PRO A 1 84 ? -4.534 16.667 -1.332 1.00 98.25 84 PRO A N 1
ATOM 656 C CA . PRO A 1 84 ? -4.601 18.120 -1.273 1.00 98.25 84 PRO A CA 1
ATOM 657 C C . PRO A 1 84 ? -5.845 18.590 -0.495 1.00 98.25 84 PRO A C 1
ATOM 659 O O . PRO A 1 84 ? -6.823 17.840 -0.374 1.00 98.25 84 PRO A O 1
ATOM 662 N N . PRO A 1 85 ? -5.870 19.855 -0.035 1.00 98.25 85 PRO A N 1
ATOM 663 C CA . PRO A 1 85 ? -7.041 20.428 0.618 1.00 98.25 85 PRO A CA 1
ATOM 664 C C . PRO A 1 85 ? -8.298 20.307 -0.249 1.00 98.25 85 PRO A C 1
ATOM 666 O O . PRO A 1 85 ? -8.284 20.628 -1.446 1.00 98.25 85 PRO A O 1
ATOM 669 N N . ASN A 1 86 ? -9.399 19.888 0.367 1.00 97.62 86 ASN A N 1
ATOM 670 C CA . ASN A 1 86 ? -10.701 19.604 -0.237 1.00 97.62 86 ASN A CA 1
ATOM 671 C C . ASN A 1 86 ? -10.734 18.391 -1.187 1.00 97.62 86 ASN A C 1
ATOM 673 O O . ASN A 1 86 ? -11.692 18.244 -1.943 1.00 97.62 86 ASN A O 1
ATOM 677 N N . ALA A 1 87 ? -9.739 17.492 -1.157 1.00 97.62 87 ALA A N 1
ATOM 678 C CA . ALA A 1 87 ? -9.868 16.172 -1.795 1.00 97.62 87 ALA A CA 1
ATOM 679 C C . ALA A 1 87 ? -10.943 15.299 -1.115 1.00 97.62 87 ALA A C 1
ATOM 681 O O . ALA A 1 87 ? -11.554 14.433 -1.752 1.00 97.62 87 ALA A O 1
ATOM 682 N N . LEU A 1 88 ? -11.188 15.559 0.172 1.00 96.88 88 LEU A N 1
ATOM 683 C CA . LEU A 1 88 ? -12.173 14.911 1.031 1.00 96.88 88 LEU A CA 1
ATOM 684 C C . LEU A 1 88 ? -13.116 15.963 1.628 1.00 96.88 88 LEU A C 1
ATOM 686 O O . LEU A 1 88 ? -12.713 17.088 1.896 1.00 96.88 88 LEU A O 1
ATOM 690 N N . THR A 1 89 ? -14.372 15.587 1.862 1.00 96.12 89 THR A N 1
ATOM 691 C CA . THR A 1 89 ? -15.391 16.448 2.501 1.00 96.12 89 THR A CA 1
ATOM 692 C C . THR A 1 89 ? -15.652 16.085 3.960 1.00 96.12 89 THR A C 1
ATOM 694 O O . THR A 1 89 ? -16.285 16.842 4.690 1.00 96.12 89 THR A O 1
ATOM 697 N N . LYS A 1 90 ? -15.167 14.922 4.404 1.00 96.62 90 LYS A N 1
ATOM 698 C CA . LYS A 1 90 ? -15.286 14.421 5.776 1.00 96.62 90 LYS A CA 1
ATOM 699 C C . LYS A 1 90 ? -13.964 13.799 6.201 1.00 96.62 90 LYS A C 1
ATOM 701 O O . LYS A 1 90 ? -13.240 13.274 5.357 1.00 96.62 90 LYS A O 1
ATOM 706 N N . LYS A 1 91 ? -13.704 13.805 7.510 1.00 97.06 91 LYS A N 1
ATOM 707 C CA . LYS A 1 91 ? -12.616 13.029 8.109 1.00 97.06 91 LYS A CA 1
ATOM 708 C C . LYS A 1 91 ? -12.900 11.542 7.940 1.00 97.06 91 LYS A C 1
ATOM 710 O O . LYS A 1 91 ? -13.927 11.054 8.413 1.00 97.06 91 LYS A O 1
ATOM 715 N N . ILE A 1 92 ? -12.012 10.838 7.248 1.00 96.19 92 ILE A N 1
ATOM 716 C CA . ILE A 1 92 ? -12.103 9.391 7.037 1.00 96.19 92 ILE A CA 1
ATOM 717 C C . ILE A 1 92 ? -10.769 8.721 7.349 1.00 96.19 92 ILE A C 1
ATOM 719 O O . ILE A 1 92 ? -9.714 9.346 7.263 1.00 96.19 92 ILE A O 1
ATOM 723 N N . ARG A 1 93 ? -10.820 7.430 7.682 1.00 95.38 93 ARG A N 1
ATOM 724 C CA . ARG A 1 93 ? -9.625 6.587 7.724 1.00 95.38 93 ARG A CA 1
ATOM 725 C C . ARG A 1 93 ? -9.192 6.262 6.299 1.00 95.38 93 ARG A C 1
ATOM 727 O O . ARG A 1 93 ? -9.959 5.658 5.550 1.00 95.38 93 ARG A O 1
ATOM 734 N N . VAL A 1 94 ? -7.975 6.654 5.961 1.00 95.75 94 VAL A N 1
ATOM 735 C CA . VAL A 1 94 ? -7.290 6.308 4.717 1.00 95.75 94 VAL A CA 1
ATOM 736 C C . VAL A 1 94 ? -6.168 5.339 5.057 1.00 95.75 94 VAL A C 1
ATOM 738 O O . VAL A 1 94 ? -5.422 5.571 6.007 1.00 95.75 94 VAL A O 1
ATOM 741 N N . GLY A 1 95 ? -6.071 4.250 4.301 1.00 94.94 95 GLY A N 1
ATOM 742 C CA . GLY A 1 95 ? -4.983 3.285 4.393 1.00 94.94 95 GLY A CA 1
ATOM 743 C C . GLY A 1 95 ? -4.039 3.404 3.203 1.00 94.94 95 GLY A C 1
ATOM 744 O O . GLY A 1 95 ? -4.499 3.520 2.069 1.00 94.94 95 GLY A O 1
ATOM 745 N N . LEU A 1 96 ? -2.739 3.321 3.453 1.00 96.50 96 LEU A N 1
ATOM 746 C CA . LEU A 1 96 ? -1.724 3.079 2.434 1.00 96.50 96 LEU A CA 1
ATOM 747 C C . LEU A 1 96 ? -1.079 1.725 2.720 1.00 96.50 96 LEU A C 1
ATOM 749 O O . LEU A 1 96 ? -0.727 1.437 3.859 1.00 96.50 96 LEU A O 1
ATOM 753 N N . GLN A 1 97 ? -0.967 0.884 1.702 1.00 95.00 97 GLN A N 1
ATOM 754 C CA . GLN A 1 97 ? -0.220 -0.368 1.768 1.00 95.00 97 GLN A CA 1
ATOM 755 C C . GLN A 1 97 ? 0.858 -0.330 0.693 1.00 95.00 97 GLN A C 1
ATOM 757 O O . GLN A 1 97 ? 0.561 0.011 -0.453 1.00 95.00 97 GLN A O 1
ATOM 762 N N . ALA A 1 98 ? 2.081 -0.718 1.044 1.00 95.12 98 ALA A N 1
ATOM 763 C CA . ALA A 1 98 ? 3.154 -0.962 0.090 1.00 95.12 98 ALA A CA 1
ATOM 764 C C . ALA A 1 98 ? 3.691 -2.377 0.305 1.00 95.12 98 ALA A C 1
ATOM 766 O O . ALA A 1 98 ? 4.222 -2.686 1.371 1.00 95.12 98 ALA A O 1
ATOM 767 N N . GLN A 1 99 ? 3.549 -3.237 -0.700 1.00 93.81 99 GLN A N 1
ATOM 768 C CA . GLN A 1 99 ? 4.112 -4.582 -0.698 1.00 93.81 99 GLN A CA 1
ATOM 769 C C . GLN A 1 99 ? 5.413 -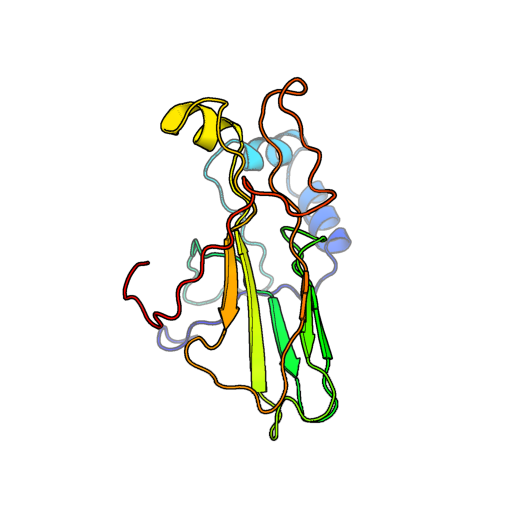4.581 -1.511 1.00 93.81 99 GLN A C 1
ATOM 771 O O . GLN A 1 99 ? 5.351 -4.463 -2.741 1.00 93.81 99 GLN A O 1
ATOM 776 N N . PRO A 1 100 ? 6.588 -4.710 -0.864 1.00 92.38 100 PRO A N 1
ATOM 777 C CA . PRO A 1 100 ? 7.848 -4.887 -1.572 1.00 92.38 100 PRO A CA 1
ATOM 778 C C . PRO A 1 100 ? 7.814 -6.164 -2.413 1.00 92.38 100 PRO A C 1
ATOM 780 O O . PRO A 1 100 ? 7.289 -7.191 -1.979 1.00 92.38 100 PRO A O 1
ATOM 783 N N . ILE A 1 101 ? 8.403 -6.106 -3.603 1.00 91.25 101 ILE A N 1
ATOM 784 C CA . ILE A 1 101 ? 8.555 -7.262 -4.486 1.00 91.25 101 ILE A CA 1
ATOM 785 C C . ILE A 1 101 ? 10.034 -7.645 -4.508 1.00 91.25 101 ILE A C 1
ATOM 787 O O . ILE A 1 101 ? 10.893 -6.798 -4.738 1.00 91.25 101 ILE A O 1
ATOM 791 N N . SER A 1 102 ? 10.338 -8.917 -4.240 1.00 89.38 102 SER A N 1
ATOM 792 C CA . SER A 1 102 ? 11.717 -9.411 -4.262 1.00 89.38 102 SER A CA 1
ATOM 793 C C . SER A 1 102 ? 12.238 -9.493 -5.696 1.00 89.38 102 SER A C 1
ATOM 795 O O . SER A 1 102 ? 11.645 -10.172 -6.536 1.00 89.38 102 SER A O 1
ATOM 797 N N . ASN A 1 103 ? 13.386 -8.866 -5.959 1.00 86.06 103 ASN A N 1
ATOM 798 C CA . ASN A 1 103 ? 14.064 -8.958 -7.253 1.00 86.06 103 ASN A CA 1
ATOM 799 C C . ASN A 1 103 ? 14.448 -10.402 -7.597 1.00 86.06 103 ASN A C 1
ATOM 801 O O . ASN A 1 103 ? 14.345 -10.793 -8.754 1.00 86.06 103 ASN A O 1
ATOM 805 N N . GLU A 1 104 ? 14.823 -11.214 -6.604 1.00 88.50 104 GLU A N 1
ATOM 806 C CA . GLU A 1 104 ? 15.120 -12.636 -6.807 1.00 88.50 104 GLU A CA 1
ATOM 807 C C . GLU A 1 104 ? 13.887 -13.390 -7.321 1.00 88.50 104 GLU A C 1
ATOM 809 O O . GLU A 1 104 ? 13.975 -14.163 -8.276 1.00 88.50 104 GLU A O 1
ATOM 814 N N . LEU A 1 105 ? 12.714 -13.116 -6.737 1.00 89.88 105 LEU A N 1
ATOM 815 C CA . LEU A 1 105 ? 11.452 -13.714 -7.167 1.00 89.88 105 LEU A CA 1
ATOM 816 C C . LEU A 1 105 ? 11.101 -13.299 -8.603 1.00 89.88 105 LEU A C 1
ATOM 818 O O . LEU A 1 105 ? 10.703 -14.144 -9.405 1.00 89.88 105 LEU A O 1
ATOM 822 N N . VAL A 1 106 ? 11.281 -12.018 -8.940 1.00 89.94 106 VAL A N 1
ATOM 823 C CA . VAL A 1 106 ? 11.047 -11.499 -10.298 1.00 89.94 106 VAL A CA 1
ATOM 824 C C . VAL A 1 106 ? 11.993 -12.157 -11.294 1.00 89.94 106 VAL A C 1
ATOM 826 O O . VAL A 1 106 ? 11.529 -12.689 -12.299 1.00 89.94 106 VAL A O 1
ATOM 829 N N . THR A 1 107 ? 13.292 -12.202 -10.999 1.00 87.81 107 THR A N 1
ATOM 830 C CA . THR A 1 107 ? 14.287 -12.874 -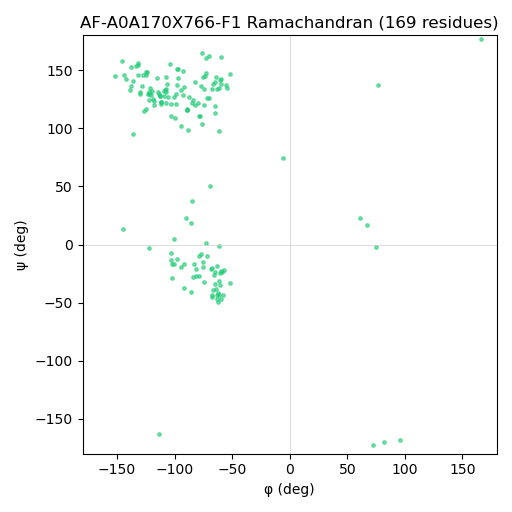11.841 1.00 87.81 107 THR A CA 1
ATOM 831 C C . THR A 1 107 ? 13.953 -14.350 -12.032 1.00 87.81 107 THR A C 1
ATOM 833 O O . THR A 1 107 ? 14.015 -14.850 -13.155 1.00 87.81 107 THR A O 1
ATOM 836 N N . ARG A 1 108 ? 13.552 -15.052 -10.968 1.00 89.88 108 ARG A N 1
ATOM 837 C CA . ARG A 1 108 ? 13.197 -16.474 -11.034 1.00 89.88 108 ARG A CA 1
ATOM 838 C C . ARG A 1 108 ? 11.977 -16.740 -11.920 1.00 89.88 108 ARG A C 1
ATOM 840 O O . ARG A 1 108 ? 11.952 -17.756 -12.608 1.00 89.88 108 ARG A O 1
ATOM 847 N N . LEU A 1 109 ? 10.969 -15.867 -11.889 1.00 91.88 109 LEU A N 1
ATOM 848 C CA . LEU A 1 109 ? 9.700 -16.074 -12.600 1.00 91.88 109 LEU A CA 1
ATOM 849 C C . LEU A 1 109 ? 9.680 -15.472 -14.011 1.00 91.88 109 LEU A C 1
ATOM 851 O O . LEU A 1 109 ? 9.081 -16.047 -14.915 1.00 91.88 109 LEU A O 1
ATOM 855 N N . LEU A 1 110 ? 10.306 -14.310 -14.199 1.00 88.56 110 LEU A N 1
ATOM 856 C CA . LEU A 1 110 ? 10.203 -13.482 -15.408 1.00 88.56 110 LEU A CA 1
ATOM 857 C C . LEU A 1 110 ? 11.567 -13.219 -16.073 1.00 88.56 110 LEU A C 1
ATOM 859 O O . LEU A 1 110 ? 11.635 -12.597 -17.138 1.00 88.56 110 LEU A O 1
ATOM 863 N N . GLY A 1 111 ? 12.663 -13.697 -15.477 1.00 85.62 111 GLY A N 1
ATOM 864 C CA . GLY A 1 111 ? 14.025 -13.419 -15.923 1.00 85.62 111 GLY A CA 1
ATOM 865 C C . GLY A 1 111 ? 14.468 -11.979 -15.641 1.00 85.62 111 GLY A C 1
ATOM 866 O O . GLY A 1 111 ? 13.776 -11.187 -15.012 1.00 85.62 111 GLY A O 1
ATOM 867 N N . ASN A 1 112 ? 15.637 -11.605 -16.161 1.00 80.94 112 ASN A N 1
ATOM 868 C CA . ASN A 1 112 ? 16.266 -10.303 -15.890 1.00 80.94 112 ASN A CA 1
ATOM 869 C C . ASN A 1 112 ? 15.788 -9.163 -16.806 1.00 80.94 112 ASN A C 1
ATOM 871 O O . ASN A 1 112 ? 16.493 -8.169 -16.957 1.00 80.94 112 ASN A O 1
ATOM 875 N N . ARG A 1 113 ? 14.634 -9.318 -17.469 1.00 76.25 113 ARG A N 1
ATOM 876 C CA . ARG A 1 113 ? 14.159 -8.382 -18.508 1.00 76.25 113 ARG A CA 1
ATOM 877 C C . ARG A 1 113 ? 13.153 -7.354 -17.996 1.00 76.25 113 ARG A C 1
ATOM 879 O O . ARG A 1 113 ? 12.831 -6.416 -18.716 1.00 76.25 113 ARG A O 1
ATOM 886 N N . VAL A 1 114 ? 12.624 -7.556 -16.792 1.00 84.25 114 VAL A N 1
ATOM 887 C CA . VAL A 1 114 ? 11.553 -6.739 -16.216 1.00 84.25 114 VAL A CA 1
ATOM 888 C C . VAL A 1 114 ? 11.962 -6.314 -14.812 1.00 84.25 114 VAL A C 1
ATOM 890 O O . VAL A 1 114 ? 12.396 -7.138 -14.012 1.00 84.25 114 VAL A O 1
ATOM 893 N N . GLY A 1 115 ? 11.822 -5.023 -14.520 1.00 88.12 115 GLY A N 1
ATOM 894 C CA . GLY A 1 115 ? 11.794 -4.513 -13.153 1.00 88.12 115 GLY A CA 1
ATOM 895 C C . GLY A 1 115 ? 10.344 -4.337 -12.714 1.00 88.12 115 GLY A C 1
ATOM 896 O O . GLY A 1 115 ? 9.507 -3.920 -13.515 1.00 88.12 115 GLY A O 1
ATOM 897 N N . ILE A 1 116 ? 10.046 -4.618 -11.446 1.00 91.50 116 ILE A N 1
ATOM 898 C CA . ILE A 1 116 ? 8.716 -4.401 -10.860 1.00 91.50 116 ILE A CA 1
ATOM 899 C C . ILE A 1 116 ? 8.862 -3.489 -9.638 1.00 91.50 116 ILE A C 1
ATOM 901 O O . ILE A 1 116 ? 9.718 -3.720 -8.789 1.00 91.50 116 ILE A O 1
ATOM 905 N N . SER A 1 117 ? 8.053 -2.428 -9.565 1.00 93.81 117 SER A N 1
ATOM 906 C CA . SER A 1 117 ? 7.958 -1.582 -8.370 1.00 93.81 117 SER A CA 1
ATOM 907 C C . SER A 1 117 ? 7.136 -2.287 -7.281 1.00 93.81 117 SER A C 1
ATOM 909 O O . SER A 1 117 ? 6.389 -3.218 -7.581 1.00 93.81 117 SER A O 1
ATOM 911 N N . PRO A 1 118 ? 7.183 -1.827 -6.022 1.00 94.75 118 PRO A N 1
ATOM 912 C CA . PRO A 1 118 ? 6.251 -2.283 -4.999 1.00 94.75 118 PRO A CA 1
ATOM 913 C C . PRO A 1 118 ? 4.797 -2.158 -5.464 1.00 94.75 118 PRO A C 1
ATOM 915 O O . PRO A 1 118 ? 4.443 -1.219 -6.186 1.00 94.75 118 PRO A O 1
ATOM 918 N N . ILE A 1 119 ? 3.949 -3.082 -5.013 1.00 95.50 119 ILE A N 1
ATOM 919 C CA . ILE A 1 119 ? 2.503 -2.969 -5.216 1.00 95.50 119 ILE A CA 1
ATOM 920 C C . ILE A 1 119 ? 1.976 -1.997 -4.167 1.00 95.50 119 ILE A C 1
ATOM 922 O O . ILE A 1 119 ? 2.148 -2.218 -2.968 1.00 95.50 119 ILE A O 1
ATOM 926 N N . VAL A 1 120 ? 1.336 -0.921 -4.621 1.00 96.31 120 VAL A N 1
ATOM 927 C CA . VAL A 1 120 ? 0.793 0.123 -3.749 1.00 96.31 120 VAL A CA 1
ATOM 928 C C . VAL A 1 120 ? -0.726 0.107 -3.809 1.00 96.31 120 VAL A C 1
ATOM 930 O O . VAL A 1 120 ? -1.310 0.178 -4.889 1.00 96.31 120 VAL A O 1
ATOM 933 N N . THR A 1 121 ? -1.364 0.040 -2.642 1.00 95.00 121 THR A N 1
ATOM 934 C CA . THR A 1 121 ? -2.827 0.074 -2.512 1.00 95.00 121 THR A CA 1
ATOM 935 C C . THR A 1 121 ? -3.247 1.237 -1.624 1.00 95.00 121 THR A C 1
ATOM 937 O O . THR A 1 121 ? -2.728 1.401 -0.521 1.00 95.00 121 THR A O 1
ATOM 940 N N . VAL A 1 122 ? -4.214 2.026 -2.096 1.00 95.06 122 VAL A N 1
ATOM 941 C CA . VAL A 1 122 ? -4.888 3.064 -1.305 1.00 95.06 122 VAL A CA 1
ATOM 942 C C . VAL A 1 122 ? -6.266 2.549 -0.904 1.00 95.06 122 VAL A C 1
ATOM 944 O O . VAL A 1 122 ? -7.089 2.226 -1.762 1.00 95.06 122 VAL A O 1
ATOM 947 N N . GLU A 1 123 ? -6.520 2.481 0.398 1.00 92.50 123 GLU A N 1
ATOM 948 C CA . GLU A 1 123 ? -7.792 2.052 0.976 1.00 92.50 123 GLU A CA 1
ATOM 949 C C . GLU A 1 123 ? -8.564 3.255 1.570 1.00 92.50 123 GLU A C 1
ATOM 951 O O . GLU A 1 123 ? -7.948 4.159 2.142 1.00 92.50 123 GLU A O 1
ATOM 956 N N . PRO A 1 124 ? -9.908 3.287 1.490 1.00 90.69 124 PRO A N 1
ATOM 957 C CA . PRO A 1 124 ? -10.753 2.281 0.856 1.00 90.69 124 PRO A CA 1
ATOM 958 C C . PRO A 1 124 ? -10.691 2.343 -0.677 1.00 90.69 124 PRO A C 1
ATOM 960 O O . PRO A 1 124 ? -10.837 3.412 -1.280 1.00 90.69 124 PRO A O 1
ATOM 963 N N . ARG A 1 125 ? -10.545 1.177 -1.315 1.00 89.81 125 ARG A N 1
ATOM 964 C CA . ARG A 1 125 ? -10.693 1.021 -2.770 1.00 89.81 125 ARG A CA 1
ATOM 965 C C . ARG A 1 125 ? -12.100 1.432 -3.227 1.00 89.81 125 ARG A C 1
ATOM 967 O O . ARG A 1 125 ? -13.047 1.479 -2.443 1.00 89.81 125 ARG A O 1
ATOM 974 N N . ARG A 1 126 ? -12.258 1.708 -4.528 1.00 85.62 126 ARG A N 1
ATOM 975 C CA . ARG A 1 126 ? -13.514 2.195 -5.153 1.00 85.62 126 ARG A CA 1
ATOM 976 C C . ARG A 1 126 ? -14.008 3.547 -4.609 1.00 85.62 126 ARG A C 1
ATOM 978 O O . ARG A 1 126 ? -15.191 3.869 -4.725 1.00 85.62 126 ARG A O 1
ATOM 985 N N . ARG A 1 127 ? -13.119 4.363 -4.039 1.00 89.38 127 ARG A N 1
ATOM 986 C CA . ARG A 1 127 ? -13.432 5.730 -3.612 1.00 89.38 127 ARG A CA 1
ATOM 987 C C . ARG A 1 127 ? -13.126 6.726 -4.729 1.00 89.38 127 ARG A C 1
ATOM 989 O O . ARG A 1 127 ? -12.070 6.662 -5.346 1.00 89.38 127 ARG A O 1
ATOM 996 N N . LYS A 1 128 ? -14.043 7.669 -4.967 1.00 91.50 128 LYS A N 1
ATOM 997 C CA . LYS A 1 128 ? -13.768 8.874 -5.761 1.00 91.50 128 LYS A CA 1
ATOM 998 C C . LYS A 1 128 ? -13.379 10.006 -4.814 1.00 91.50 128 LYS A C 1
ATOM 1000 O O . LYS A 1 128 ? -14.063 10.224 -3.813 1.00 91.50 128 LYS A O 1
ATOM 1005 N N . PHE A 1 129 ? -12.300 10.706 -5.137 1.00 95.19 129 PHE A N 1
ATOM 1006 C CA . PHE A 1 129 ? -11.877 11.920 -4.443 1.00 95.19 129 PHE A CA 1
ATOM 1007 C C . PHE A 1 129 ? -12.363 13.148 -5.212 1.00 95.19 129 PHE A C 1
ATOM 1009 O O . PHE A 1 129 ? -12.516 13.100 -6.432 1.00 95.19 129 PHE A O 1
ATOM 1016 N N . HIS A 1 130 ? -12.613 14.246 -4.501 1.00 97.12 130 HIS A N 1
ATOM 1017 C CA . HIS A 1 130 ? -13.076 15.497 -5.114 1.00 97.12 130 HIS A CA 1
ATOM 1018 C C . HIS A 1 130 ? -11.954 16.248 -5.840 1.00 97.12 130 HIS A C 1
ATOM 1020 O O . HIS A 1 130 ? -12.224 17.084 -6.699 1.00 97.12 130 HIS A O 1
ATOM 1026 N N . LYS A 1 131 ? -10.699 15.936 -5.506 1.00 97.62 131 LYS A N 1
ATOM 1027 C CA . LYS A 1 131 ? -9.499 16.422 -6.183 1.00 97.62 131 LYS A CA 1
ATOM 1028 C C . LYS A 1 131 ? -8.539 15.261 -6.443 1.00 97.62 131 LYS A C 1
ATOM 1030 O O . LYS A 1 131 ? -8.573 14.290 -5.682 1.00 97.62 131 LYS A O 1
ATOM 1035 N N . PRO A 1 132 ? -7.686 15.356 -7.478 1.00 97.56 132 PRO A N 1
ATOM 1036 C CA . PRO A 1 132 ? -6.622 14.386 -7.702 1.00 97.56 132 PRO A CA 1
ATOM 1037 C C . PRO A 1 132 ? -5.725 14.266 -6.469 1.00 97.56 132 PRO A C 1
ATOM 1039 O O . PRO A 1 132 ? -5.380 15.274 -5.855 1.00 97.56 132 PRO A O 1
ATOM 1042 N N . ILE A 1 133 ? -5.357 13.038 -6.121 1.00 97.44 133 ILE A N 1
ATOM 1043 C CA . ILE A 1 133 ? -4.341 12.756 -5.104 1.00 97.44 133 ILE A CA 1
ATOM 1044 C C . ILE A 1 133 ? -3.013 12.478 -5.804 1.00 97.44 133 ILE A C 1
ATOM 1046 O O . ILE A 1 133 ? -3.006 11.972 -6.929 1.00 97.44 133 ILE A O 1
ATOM 1050 N N . THR A 1 134 ? -1.899 12.773 -5.143 1.00 98.06 134 THR A N 1
ATOM 1051 C CA . THR A 1 134 ? -0.566 12.473 -5.681 1.00 98.06 134 THR A CA 1
ATOM 1052 C C . THR A 1 134 ? -0.055 11.183 -5.064 1.00 98.06 134 THR A C 1
ATOM 1054 O O . THR A 1 134 ? -0.064 11.044 -3.843 1.00 98.06 134 THR A O 1
ATOM 1057 N N . LEU A 1 135 ? 0.400 10.250 -5.900 1.00 97.62 135 LEU A N 1
ATOM 1058 C CA . LEU A 1 135 ? 1.082 9.035 -5.466 1.00 97.62 135 LEU A CA 1
ATOM 1059 C C . LEU A 1 135 ? 2.541 9.086 -5.904 1.00 97.62 135 LEU A C 1
ATOM 1061 O O . LEU A 1 135 ? 2.828 9.274 -7.086 1.00 97.62 135 LEU A O 1
ATOM 1065 N N . THR A 1 136 ? 3.443 8.875 -4.954 1.00 97.12 136 THR A N 1
ATOM 1066 C CA . THR A 1 136 ? 4.878 8.731 -5.195 1.00 97.12 136 THR A CA 1
ATOM 1067 C C . THR A 1 136 ? 5.237 7.263 -5.033 1.00 97.12 136 THR A C 1
ATOM 1069 O O . THR A 1 136 ? 4.887 6.653 -4.024 1.00 97.12 136 THR A O 1
ATOM 1072 N N . LEU A 1 137 ? 5.893 6.685 -6.039 1.00 95.38 137 LEU A N 1
ATOM 1073 C CA . LEU A 1 137 ? 6.373 5.306 -6.034 1.00 95.38 137 LEU A CA 1
ATOM 1074 C C . LEU A 1 137 ? 7.830 5.282 -6.508 1.00 95.38 137 LEU A C 1
ATOM 1076 O O . LEU A 1 137 ? 8.187 6.068 -7.391 1.00 95.38 137 LEU A O 1
ATOM 1080 N N . PRO A 1 138 ? 8.671 4.376 -5.984 1.00 92.94 138 PRO A N 1
ATOM 1081 C CA . PRO A 1 138 ? 9.986 4.161 -6.561 1.00 92.94 138 PRO A CA 1
ATOM 1082 C C . PRO A 1 138 ? 9.856 3.549 -7.957 1.00 92.94 138 PRO A C 1
ATOM 1084 O O . PRO A 1 138 ? 9.045 2.646 -8.186 1.00 92.94 138 PRO A O 1
ATOM 1087 N N . VAL A 1 139 ? 10.677 4.031 -8.889 1.00 88.94 139 VAL A N 1
ATOM 1088 C CA . VAL A 1 139 ? 10.757 3.442 -10.227 1.00 88.94 139 VAL A CA 1
ATOM 1089 C C . VAL A 1 139 ? 11.285 2.005 -10.140 1.00 88.94 139 VAL A C 1
ATOM 1091 O O . VAL A 1 139 ? 12.154 1.726 -9.308 1.00 88.94 139 VAL A O 1
ATOM 1094 N N . PRO A 1 140 ? 10.798 1.082 -10.986 1.00 88.31 140 PRO A N 1
ATOM 1095 C CA . PRO A 1 140 ? 11.315 -0.276 -11.008 1.00 88.31 140 PRO A CA 1
ATOM 1096 C C . PRO A 1 140 ? 12.812 -0.305 -11.332 1.00 88.31 140 PRO A C 1
ATOM 1098 O O . PRO A 1 140 ? 13.278 0.386 -12.241 1.00 88.31 140 PRO A O 1
ATOM 1101 N N . THR A 1 141 ? 13.568 -1.142 -10.625 1.00 77.62 141 THR A N 1
ATOM 1102 C CA . THR A 1 141 ? 14.980 -1.400 -10.920 1.00 77.62 141 THR A CA 1
ATOM 1103 C C . THR A 1 141 ? 15.128 -2.830 -11.426 1.00 77.62 141 THR A C 1
ATOM 1105 O O . THR A 1 141 ? 14.734 -3.786 -10.764 1.00 77.62 141 THR A O 1
ATOM 1108 N N . ALA A 1 142 ? 15.650 -2.998 -12.643 1.00 68.00 142 ALA A N 1
ATOM 1109 C CA . ALA A 1 142 ? 15.976 -4.326 -13.152 1.00 68.00 142 ALA A CA 1
ATOM 1110 C C . ALA A 1 142 ? 17.219 -4.876 -12.434 1.00 68.00 142 ALA A C 1
ATOM 1112 O O . ALA A 1 142 ? 18.134 -4.12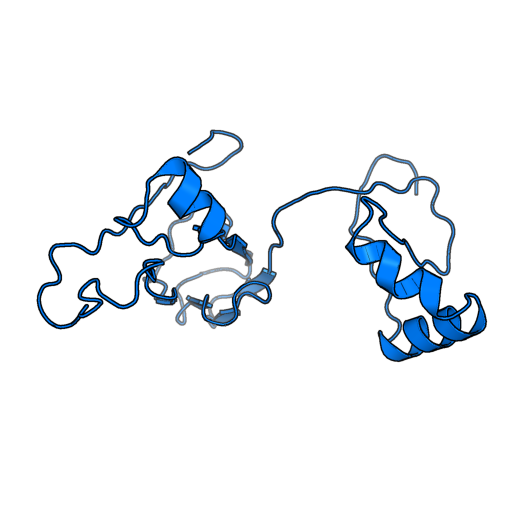2 -12.097 1.00 68.00 142 ALA A O 1
ATOM 1113 N N . ALA A 1 143 ? 17.281 -6.196 -12.242 1.00 64.25 143 ALA A N 1
ATOM 1114 C CA . ALA A 1 143 ? 18.383 -6.857 -11.537 1.00 64.25 143 ALA A CA 1
ATOM 1115 C C . ALA A 1 143 ? 19.764 -6.639 -12.199 1.00 64.25 143 ALA A C 1
ATOM 1117 O O . ALA A 1 143 ? 20.787 -6.679 -11.519 1.00 64.25 143 ALA A O 1
ATOM 1118 N N . ASN A 1 144 ? 19.808 -6.362 -13.509 1.00 60.75 144 ASN A N 1
ATOM 1119 C CA . ASN A 1 144 ? 21.051 -6.126 -14.243 1.00 60.75 144 ASN A CA 1
ATOM 1120 C C . ASN A 1 144 ? 21.344 -4.631 -14.439 1.00 60.75 144 ASN A C 1
ATOM 1122 O O . ASN A 1 144 ? 20.622 -3.930 -15.147 1.00 60.75 144 ASN A O 1
ATOM 1126 N N . LYS A 1 145 ? 22.502 -4.183 -13.929 1.00 55.69 145 LYS A N 1
ATOM 1127 C CA . LYS A 1 145 ? 23.080 -2.831 -14.107 1.00 55.69 145 LYS A CA 1
ATOM 1128 C C . LYS A 1 145 ? 23.396 -2.438 -15.569 1.00 55.69 145 LYS A C 1
ATOM 1130 O O . LYS A 1 145 ? 23.871 -1.333 -15.796 1.00 55.69 145 LYS A O 1
ATOM 1135 N N . GLY A 1 146 ? 23.165 -3.327 -16.542 1.00 51.09 146 GLY A N 1
ATOM 1136 C CA . GLY A 1 146 ? 23.418 -3.102 -17.973 1.00 51.09 146 GLY A CA 1
ATOM 1137 C C . GLY A 1 146 ? 22.172 -2.810 -18.819 1.00 51.09 146 GLY A C 1
ATOM 1138 O O . GLY A 1 146 ? 22.305 -2.491 -19.996 1.00 51.09 146 GLY A O 1
ATOM 1139 N N . MET A 1 147 ? 20.965 -2.916 -18.252 1.00 55.03 147 MET A N 1
ATOM 1140 C CA . MET A 1 147 ? 19.761 -2.409 -18.916 1.00 55.03 147 MET A CA 1
ATOM 1141 C C . MET A 1 147 ? 19.712 -0.886 -18.781 1.00 55.03 147 MET A C 1
ATOM 1143 O O . MET A 1 147 ? 19.968 -0.347 -17.704 1.00 55.03 147 MET A O 1
ATOM 1147 N N . ILE A 1 148 ? 19.374 -0.193 -19.871 1.00 54.53 148 ILE A N 1
ATOM 1148 C CA . ILE A 1 148 ? 19.171 1.258 -19.878 1.00 54.53 148 ILE A CA 1
ATOM 1149 C C . ILE A 1 148 ? 18.004 1.585 -18.932 1.00 54.53 148 ILE A C 1
ATOM 1151 O O . ILE A 1 148 ? 16.840 1.502 -19.306 1.00 54.53 148 ILE A O 1
ATOM 1155 N N . ASN A 1 149 ? 18.326 1.971 -17.696 1.00 57.38 149 ASN A N 1
ATOM 1156 C CA . ASN A 1 149 ? 17.401 2.563 -16.725 1.00 57.38 149 ASN A CA 1
ATOM 1157 C C . ASN A 1 149 ? 17.288 4.085 -16.955 1.00 57.38 149 ASN A C 1
ATOM 1159 O O . ASN A 1 149 ? 17.261 4.865 -16.004 1.00 57.38 149 ASN A O 1
ATOM 1163 N N . GLN A 1 150 ? 17.308 4.536 -18.214 1.00 56.88 150 GLN A N 1
ATOM 1164 C CA . GLN A 1 150 ? 17.024 5.932 -18.538 1.00 56.88 150 GLN A CA 1
ATOM 1165 C C . GLN A 1 150 ? 15.520 6.071 -18.735 1.00 56.88 150 GLN A C 1
ATOM 1167 O O . GLN A 1 150 ? 14.983 5.765 -19.793 1.00 56.88 150 GLN A O 1
ATOM 1172 N N . TYR A 1 151 ? 14.847 6.537 -17.689 1.00 65.00 151 TYR A N 1
ATOM 1173 C CA . TYR A 1 151 ? 13.428 6.892 -17.719 1.00 65.00 151 TYR A CA 1
ATOM 1174 C C . TYR A 1 151 ? 13.209 8.372 -18.104 1.00 65.00 151 TYR A C 1
ATOM 1176 O O . TYR A 1 151 ? 12.184 8.953 -17.761 1.00 65.00 151 TYR A O 1
ATOM 1184 N N . ASN A 1 152 ? 14.180 8.996 -18.786 1.00 55.81 152 ASN A N 1
ATOM 1185 C CA . ASN A 1 152 ? 14.144 10.408 -19.176 1.00 55.81 152 ASN A CA 1
ATOM 1186 C C . ASN A 1 152 ? 13.729 10.554 -20.648 1.00 55.81 152 ASN A C 1
ATOM 1188 O O . ASN A 1 152 ? 14.379 9.981 -21.517 1.00 55.81 152 ASN A O 1
ATOM 1192 N N . GLY A 1 153 ? 12.698 11.370 -20.912 1.00 52.88 153 GLY A N 1
ATOM 1193 C CA . GLY A 1 153 ? 12.074 11.527 -22.238 1.00 52.88 153 GLY A CA 1
ATOM 1194 C C . GLY A 1 153 ? 11.165 10.341 -22.578 1.00 52.88 153 GLY A C 1
ATOM 1195 O O . GLY A 1 153 ? 11.540 9.222 -22.259 1.00 52.88 153 GLY A O 1
ATOM 1196 N N . GLU A 1 154 ? 9.969 10.602 -23.140 1.00 56.34 154 GLU A N 1
ATOM 1197 C CA . GLU A 1 154 ? 8.897 9.642 -23.519 1.00 56.34 154 GLU A CA 1
ATOM 1198 C C . GLU A 1 154 ? 9.269 8.155 -23.352 1.00 56.34 154 GLU A C 1
ATOM 1200 O O . GLU A 1 154 ? 9.558 7.475 -24.328 1.00 56.34 154 GLU A O 1
ATOM 1205 N N . ALA A 1 155 ? 9.321 7.643 -22.114 1.00 59.66 155 ALA A N 1
ATOM 1206 C CA . ALA A 1 155 ? 9.940 6.347 -21.842 1.00 59.66 155 ALA A CA 1
ATOM 1207 C C . ALA A 1 155 ? 8.994 5.217 -22.293 1.00 59.66 155 ALA A C 1
ATOM 1209 O O . ALA A 1 155 ? 8.033 4.915 -21.580 1.00 59.66 155 ALA A O 1
ATOM 1210 N N . PRO A 1 156 ? 9.239 4.540 -23.433 1.00 66.62 156 PRO A N 1
ATOM 1211 C CA . PRO A 1 156 ? 8.254 3.642 -24.041 1.00 66.62 156 PRO A CA 1
ATOM 1212 C C . PRO A 1 156 ? 8.156 2.287 -23.316 1.00 66.62 156 PRO A C 1
ATOM 1214 O O . PRO A 1 156 ? 7.281 1.469 -23.608 1.00 66.62 156 PRO A O 1
ATOM 1217 N N . THR A 1 157 ? 9.062 2.025 -22.370 1.00 78.44 157 THR A N 1
ATOM 1218 C CA . THR A 1 157 ? 9.185 0.752 -21.650 1.00 78.44 157 THR A CA 1
ATOM 1219 C C . THR A 1 157 ? 8.592 0.784 -20.241 1.00 78.44 157 THR A C 1
ATOM 1221 O O . THR A 1 157 ? 8.322 -0.283 -19.687 1.00 78.44 157 THR A O 1
ATOM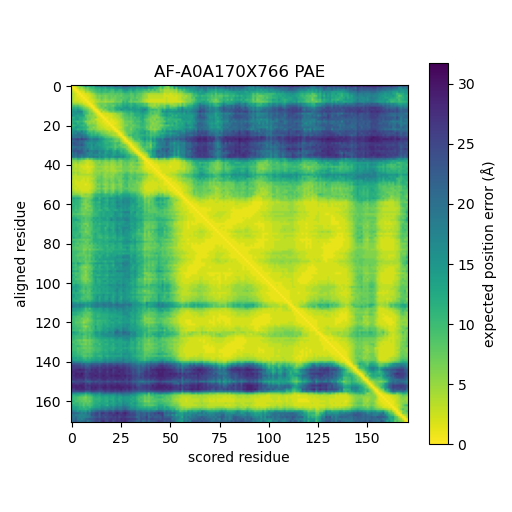 1224 N N . LEU A 1 158 ? 8.339 1.967 -19.665 1.00 86.31 158 LEU A N 1
ATOM 1225 C CA . LEU A 1 158 ? 7.720 2.092 -18.345 1.00 86.31 158 LEU A CA 1
ATOM 1226 C C . LEU A 1 158 ? 6.197 2.004 -18.474 1.00 86.31 158 LEU A C 1
ATOM 1228 O O . LEU A 1 158 ? 5.576 2.768 -19.209 1.00 86.31 158 LEU A O 1
ATOM 1232 N N . ARG A 1 159 ? 5.581 1.072 -17.744 1.00 89.81 159 ARG A N 1
ATOM 1233 C CA . ARG A 1 159 ? 4.128 0.864 -17.766 1.00 89.81 159 ARG A CA 1
ATOM 1234 C C . ARG A 1 159 ? 3.546 1.024 -16.372 1.00 89.81 159 ARG A C 1
ATOM 1236 O O . ARG A 1 159 ? 4.002 0.374 -15.436 1.00 89.81 159 ARG A O 1
ATOM 1243 N N . LEU A 1 160 ? 2.504 1.844 -16.257 1.00 92.31 160 LEU A N 1
ATOM 1244 C CA . LEU A 1 160 ? 1.684 1.930 -15.054 1.00 92.31 160 LEU A CA 1
ATOM 1245 C C . LEU A 1 160 ? 0.541 0.917 -15.155 1.00 92.31 160 LEU A C 1
ATOM 1247 O O . LEU A 1 160 ? -0.321 1.030 -16.025 1.00 92.31 160 LEU A O 1
ATOM 1251 N N . LEU A 1 161 ? 0.535 -0.065 -14.258 1.00 94.31 161 LEU A N 1
ATOM 1252 C CA . LEU A 1 161 ? -0.574 -1.003 -14.099 1.00 94.31 161 LEU A CA 1
ATOM 1253 C C . LEU A 1 161 ? -1.463 -0.531 -12.947 1.00 94.31 161 LEU A C 1
ATOM 1255 O O . LEU A 1 161 ? -0.966 -0.117 -11.902 1.00 94.31 161 LEU A O 1
ATOM 1259 N N . CYS A 1 162 ? -2.779 -0.591 -13.131 1.00 93.69 162 CYS A N 1
ATOM 1260 C CA . CYS A 1 162 ? -3.749 -0.171 -12.126 1.00 93.69 162 CYS A CA 1
ATOM 1261 C C . CYS A 1 162 ? -4.902 -1.172 -12.070 1.00 93.69 162 CYS A C 1
ATOM 1263 O O . CYS A 1 162 ? -5.420 -1.586 -13.106 1.00 93.69 162 CYS A O 1
ATOM 1265 N N . SER A 1 163 ? -5.328 -1.520 -10.856 1.00 92.88 163 SER A N 1
ATOM 1266 C CA . SER A 1 163 ? -6.563 -2.258 -10.618 1.00 92.88 163 SER A CA 1
ATOM 1267 C C . SER A 1 163 ? -7.494 -1.440 -9.730 1.00 92.88 163 SER A C 1
ATOM 1269 O O . SER A 1 163 ? -7.106 -0.968 -8.663 1.00 92.88 163 SER A O 1
ATOM 1271 N N . ILE A 1 164 ? -8.742 -1.288 -10.172 1.00 89.00 164 ILE A N 1
ATOM 1272 C CA . ILE A 1 164 ? -9.808 -0.586 -9.438 1.00 89.00 164 ILE A CA 1
ATOM 1273 C C . ILE A 1 164 ? -10.767 -1.554 -8.731 1.00 89.00 164 ILE A C 1
ATOM 1275 O O . ILE A 1 164 ? -11.779 -1.133 -8.158 1.00 89.00 164 ILE A O 1
ATOM 1279 N N . THR A 1 165 ? -10.487 -2.860 -8.780 1.00 86.31 165 THR A N 1
ATOM 1280 C CA . THR A 1 165 ? -11.313 -3.867 -8.114 1.00 86.31 165 THR A CA 1
ATOM 1281 C C . THR A 1 165 ? -11.154 -3.743 -6.597 1.00 86.31 165 THR A C 1
ATOM 1283 O O . THR A 1 165 ? -10.056 -3.731 -6.052 1.00 86.31 165 THR A O 1
ATOM 1286 N N . GLY A 1 166 ? -12.276 -3.600 -5.892 1.00 74.12 166 GLY A N 1
ATOM 1287 C CA . GLY A 1 166 ? -12.351 -3.615 -4.425 1.00 74.12 166 GLY A CA 1
ATOM 1288 C C . GLY A 1 166 ? -12.915 -4.934 -3.891 1.00 74.12 166 GLY A C 1
ATOM 1289 O O . GLY A 1 166 ? -13.695 -5.579 -4.598 1.00 74.12 166 GLY A O 1
ATOM 1290 N N . GLY A 1 167 ? -12.579 -5.271 -2.640 1.00 64.12 167 GLY A N 1
ATOM 1291 C CA . GLY A 1 167 ? -13.005 -6.489 -1.931 1.00 64.12 167 GLY A CA 1
ATOM 1292 C C . GLY A 1 167 ? -11.986 -7.636 -2.008 1.00 64.12 167 GLY A C 1
ATOM 1293 O O . GLY A 1 167 ? -10.856 -7.433 -2.451 1.00 64.12 167 GLY A O 1
ATOM 1294 N N . ASN A 1 168 ? -12.404 -8.842 -1.602 1.00 54.72 168 ASN A N 1
ATOM 1295 C CA . ASN A 1 168 ? -11.634 -10.095 -1.749 1.00 54.72 168 ASN A CA 1
ATOM 1296 C C . ASN A 1 168 ? -11.569 -10.600 -3.205 1.00 54.72 168 ASN A C 1
ATOM 1298 O O . ASN A 1 168 ? -11.001 -11.658 -3.473 1.00 54.72 168 ASN A O 1
ATOM 1302 N N . ALA A 1 169 ? -12.168 -9.867 -4.148 1.00 45.78 169 ALA A N 1
ATOM 1303 C CA . ALA A 1 169 ? -11.999 -10.117 -5.570 1.00 45.78 169 ALA A CA 1
ATOM 1304 C C . ALA A 1 169 ? -10.531 -9.855 -5.933 1.00 45.78 169 ALA A C 1
ATOM 1306 O O . ALA A 1 169 ? -10.050 -8.726 -5.808 1.00 45.78 169 ALA A O 1
ATOM 1307 N N . LYS A 1 170 ? -9.823 -10.922 -6.312 1.00 55.00 170 LYS A N 1
ATOM 1308 C CA . LYS A 1 170 ? -8.397 -10.885 -6.645 1.00 55.00 170 LYS A CA 1
ATOM 1309 C C . LYS A 1 170 ? -8.172 -10.023 -7.894 1.00 55.00 170 LYS A C 1
ATOM 1311 O O . LYS A 1 170 ? -8.989 -10.055 -8.814 1.00 55.00 170 LYS A O 1
ATOM 1316 N N . ALA A 1 171 ? -7.098 -9.237 -7.872 1.00 54.84 171 ALA A N 1
ATOM 1317 C CA . ALA A 1 171 ? -6.486 -8.650 -9.061 1.00 54.84 171 ALA A CA 1
ATOM 1318 C C . ALA A 1 171 ? -5.434 -9.620 -9.609 1.00 54.84 171 ALA A C 1
ATOM 1320 O O . ALA A 1 171 ? -4.888 -10.393 -8.784 1.00 54.84 171 ALA A O 1
#

Solvent-accessible surface area (backbone atoms only — not comparable to full-atom values): 11264 Å² total; per-residue (Å²): 124,79,87,84,69,89,76,85,91,75,73,90,66,54,71,67,60,56,49,51,55,46,62,74,74,45,66,83,69,70,63,66,53,42,79,78,45,104,57,84,89,85,84,75,97,68,88,67,86,74,87,80,93,78,92,70,84,66,62,47,71,45,78,38,29,38,79,24,47,76,49,62,31,86,85,40,73,65,29,34,41,38,37,47,68,53,23,34,91,54,72,40,76,38,32,40,28,53,47,81,60,58,64,67,59,41,37,74,76,67,36,71,82,56,47,66,46,57,54,74,48,65,35,67,58,79,66,85,60,77,39,83,65,49,75,44,67,61,77,51,65,45,84,46,93,81,60,86,83,68,77,73,66,93,46,89,82,73,79,90,84,86,80,74,75,54,76,93,58,79,128

Secondary structure (DSSP, 8-state):
--SS--------S-HHHHHHHHHHHS-GGGTTGGGTTT------SS--S----------EEEEEBTTBEEEE-SSSTT-EEEE-TTS-SS-EEEEEEEE---HHHHHHHHGGG---PPEEEEESTTPPPSSPPEEE-PPP--S-TTS-----SS-TT---------SS---

Radius of gyration: 20.77 Å; Cα contacts (8 Å, |Δi|>4): 222; chains: 1; bounding box: 40×40×55 Å

Sequence (171 aa):
DNGTTWKEHCLEESQNAVQHILNYSFEGDDFDEAHTNRVTRIVTTELPQYLAVVSRLRQEVHVIGPEGGVVSSTAVPQVQAIFPPNALTKKIRVGLQAQPISNELVTRLLGNRVGISPIVTVEPRRRKFHKPITLTLPVPTAANKGMINQYNGEAPTLRLLCSITGGNAKA

Nearest PDB structures (foldseek):
  4d8o-assembly1_A  TM=7.952E-01  e=3.053E-12  Homo sapiens
  6m3q-assembly1_E  TM=7.198E-01  e=6.834E-12  Homo sapiens
  3ud2-assembly3_A  TM=7.263E-01  e=1.213E-09  Homo sapiens
  3ud2-assembly1_C  TM=7.374E-01  e=2.157E-09  Homo sapiens
  3kbu-assembly2_C  TM=6.707E-01  e=2.703E-02  Homo sapiens